Protein AF-A0A9D2DFA1-F1 (afdb_monomer_lite)

Structure (mmCIF, N/CA/C/O backbone):
data_AF-A0A9D2DFA1-F1
#
_entry.id   AF-A0A9D2DFA1-F1
#
loop_
_atom_site.group_PDB
_atom_site.id
_atom_site.type_symbol
_atom_site.label_atom_id
_atom_site.label_alt_id
_atom_site.label_comp_id
_atom_site.label_asym_id
_atom_site.label_entity_id
_atom_site.label_seq_id
_atom_site.pdbx_PDB_ins_code
_atom_site.Cartn_x
_atom_site.Cartn_y
_atom_site.Cartn_z
_atom_site.occupancy
_atom_site.B_iso_or_equiv
_atom_site.auth_seq_id
_atom_site.auth_comp_id
_atom_site.auth_asym_id
_atom_site.auth_atom_id
_atom_site.pdbx_PDB_model_num
ATOM 1 N N . MET A 1 1 ? 44.794 12.947 24.127 1.00 56.62 1 MET A N 1
ATOM 2 C CA . MET A 1 1 ? 46.052 13.073 23.366 1.00 56.62 1 MET A CA 1
ATOM 3 C C . MET A 1 1 ? 45.998 12.100 22.201 1.00 56.62 1 MET A C 1
ATOM 5 O O . MET A 1 1 ? 46.219 10.924 22.417 1.00 56.62 1 MET A O 1
ATOM 9 N N . ILE A 1 2 ? 45.605 12.586 21.023 1.00 49.41 2 ILE A N 1
ATOM 10 C CA . ILE A 1 2 ? 46.003 12.116 19.688 1.00 49.41 2 ILE A CA 1
ATOM 11 C C . ILE A 1 2 ? 45.710 13.307 18.762 1.00 49.41 2 ILE A C 1
ATOM 13 O O . ILE A 1 2 ? 44.581 13.780 18.669 1.00 49.41 2 ILE A O 1
ATOM 17 N N . LEU A 1 3 ? 46.791 13.855 18.215 1.00 50.25 3 LEU A N 1
ATOM 18 C CA . LEU A 1 3 ? 46.859 14.811 17.112 1.00 50.25 3 LEU A CA 1
ATOM 19 C C . LEU A 1 3 ? 46.996 14.004 15.812 1.00 50.25 3 LEU A C 1
ATOM 21 O O . LEU A 1 3 ? 47.713 13.011 15.838 1.00 50.25 3 LEU A O 1
ATOM 25 N N . LEU A 1 4 ? 46.383 14.459 14.713 1.00 52.62 4 LEU A N 1
ATOM 26 C CA . LEU A 1 4 ? 46.820 14.331 13.300 1.00 52.62 4 LEU A CA 1
ATOM 27 C C . LEU A 1 4 ? 45.771 15.113 12.461 1.00 52.62 4 LEU A C 1
ATOM 29 O O . LEU A 1 4 ? 44.607 14.733 12.484 1.00 52.62 4 LEU A O 1
ATOM 33 N N . LEU A 1 5 ? 45.961 16.342 11.960 1.00 49.69 5 LEU A N 1
ATOM 34 C CA . LEU A 1 5 ? 46.854 16.923 10.933 1.00 49.69 5 LEU A CA 1
ATOM 35 C C . LEU A 1 5 ? 46.697 16.388 9.493 1.00 49.69 5 LEU A C 1
ATOM 37 O O . LEU A 1 5 ? 46.980 15.226 9.225 1.00 49.69 5 LEU A O 1
ATOM 41 N N . CYS A 1 6 ? 46.415 17.355 8.600 1.00 37.50 6 CYS A N 1
ATOM 42 C CA . CYS A 1 6 ? 46.623 17.400 7.141 1.00 37.50 6 CYS A CA 1
ATOM 43 C C . CYS A 1 6 ? 45.679 16.527 6.283 1.00 37.50 6 CYS A C 1
ATOM 45 O O . CYS A 1 6 ? 45.293 15.440 6.669 1.00 37.50 6 CYS A O 1
ATOM 47 N N . SER A 1 7 ? 45.241 16.933 5.089 1.00 50.66 7 SER A N 1
ATOM 48 C CA . SER A 1 7 ? 45.996 17.670 4.080 1.00 50.66 7 SER A CA 1
ATOM 49 C C . SER A 1 7 ? 45.077 18.304 3.027 1.00 50.66 7 SER A C 1
ATOM 51 O O . SER A 1 7 ? 44.042 17.742 2.672 1.00 50.66 7 SER A O 1
ATOM 53 N N . LEU A 1 8 ? 45.499 19.456 2.500 1.00 53.41 8 LEU A N 1
ATOM 54 C CA . LEU A 1 8 ? 44.977 20.046 1.271 1.00 53.41 8 LEU A CA 1
ATOM 55 C C . LEU A 1 8 ? 45.348 19.173 0.062 1.00 53.41 8 LEU A C 1
ATOM 57 O O . LEU A 1 8 ? 46.484 18.711 -0.026 1.00 53.41 8 LEU A O 1
ATOM 61 N N . CYS A 1 9 ? 44.463 19.107 -0.934 1.00 41.34 9 CYS A N 1
ATOM 62 C CA . CYS A 1 9 ? 44.868 18.962 -2.331 1.00 41.34 9 CYS A CA 1
ATOM 63 C C . CYS A 1 9 ? 44.052 19.913 -3.210 1.00 41.34 9 CYS A C 1
ATOM 65 O O . CYS A 1 9 ? 42.827 19.857 -3.262 1.00 41.34 9 CYS A O 1
ATOM 67 N N . ALA A 1 10 ? 44.779 20.789 -3.899 1.00 48.47 10 ALA A N 1
ATOM 68 C CA . ALA A 1 10 ? 44.313 21.606 -5.003 1.00 48.47 10 ALA A CA 1
ATOM 69 C C . ALA A 1 10 ? 44.519 20.852 -6.327 1.00 48.47 10 ALA A C 1
ATOM 71 O O . ALA A 1 10 ? 45.532 20.178 -6.464 1.00 48.47 10 ALA A O 1
ATOM 72 N N . CYS A 1 11 ? 43.594 21.016 -7.276 1.00 47.53 11 CYS A N 1
ATOM 73 C CA . CYS A 1 11 ? 43.712 20.923 -8.747 1.00 47.53 11 CYS A CA 1
ATOM 74 C C . CYS A 1 11 ? 42.350 21.448 -9.265 1.00 47.53 11 CYS A C 1
ATOM 76 O O . CYS A 1 11 ? 41.320 20.947 -8.841 1.00 47.53 11 CYS A O 1
ATOM 78 N N . GLY A 1 12 ? 42.199 22.529 -10.034 1.00 38.53 12 GLY A N 1
ATOM 79 C CA . GLY A 1 12 ? 42.910 22.871 -11.261 1.00 38.53 12 GLY A CA 1
ATOM 80 C C . GLY A 1 12 ? 42.204 22.205 -12.449 1.00 38.53 12 GLY A C 1
ATOM 81 O O . GLY A 1 12 ? 42.492 21.052 -12.737 1.00 38.53 12 GLY A O 1
ATOM 82 N N . GLY A 1 13 ? 41.283 22.900 -13.131 1.00 41.00 13 GLY A N 1
ATOM 83 C CA . GLY A 1 13 ? 40.571 22.328 -14.285 1.00 41.00 13 GLY A CA 1
ATOM 84 C C . GLY A 1 13 ? 39.693 23.323 -15.045 1.00 41.00 13 GLY A C 1
ATOM 85 O O . GLY A 1 13 ? 38.501 23.437 -14.795 1.00 41.00 13 GLY A O 1
ATOM 86 N N . ARG A 1 14 ? 40.309 24.046 -15.983 1.00 43.94 14 ARG A N 1
ATOM 87 C CA . ARG A 1 14 ? 39.697 24.946 -16.972 1.00 43.94 14 ARG A CA 1
ATOM 88 C C . ARG A 1 14 ? 39.331 24.127 -18.215 1.00 43.94 14 ARG A C 1
ATOM 90 O O . ARG A 1 14 ? 40.213 23.494 -18.783 1.00 43.94 14 ARG A O 1
ATOM 97 N N . GLY A 1 15 ? 38.077 24.175 -18.664 1.00 39.62 15 GLY A N 1
AT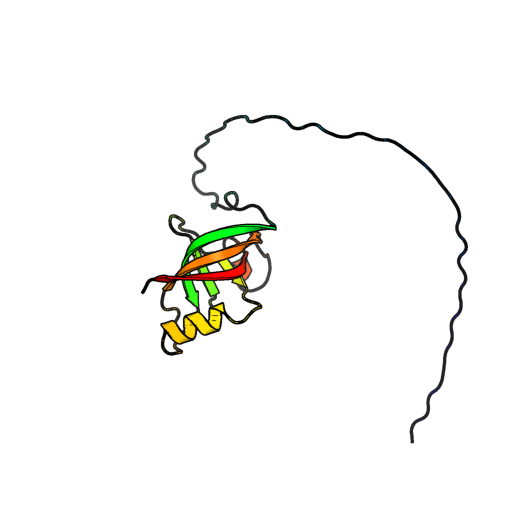OM 98 C CA . GLY A 1 15 ? 37.620 23.512 -19.891 1.00 39.62 15 GLY A CA 1
ATOM 99 C C . GLY A 1 15 ? 36.453 24.267 -20.522 1.00 39.62 15 GLY A C 1
ATOM 100 O O . GLY A 1 15 ? 35.464 24.546 -19.858 1.00 39.62 15 GLY A O 1
ATOM 101 N N . ASN A 1 16 ? 36.623 24.649 -21.785 1.00 36.19 16 ASN A N 1
ATOM 102 C CA . ASN A 1 16 ? 35.756 25.506 -22.590 1.00 36.19 16 ASN A CA 1
ATOM 103 C C . ASN A 1 16 ? 35.250 24.706 -23.805 1.00 36.19 16 ASN A C 1
ATOM 105 O O . ASN A 1 16 ? 36.000 23.888 -24.337 1.00 36.19 16 ASN A O 1
ATOM 109 N N . GLY A 1 17 ? 34.051 25.025 -24.297 1.00 35.94 17 GLY A N 1
ATOM 110 C CA . GLY A 1 17 ? 33.491 24.530 -25.564 1.00 35.94 17 GLY A CA 1
ATOM 111 C C . GLY A 1 17 ? 32.556 23.324 -25.414 1.00 35.94 17 GLY A C 1
ATOM 112 O O . GLY A 1 17 ? 32.726 22.506 -24.526 1.00 35.94 17 GLY A O 1
ATOM 113 N N . LYS A 1 18 ? 31.550 23.118 -26.262 1.00 37.94 18 LYS A N 1
ATOM 114 C CA . LYS A 1 18 ? 31.081 23.809 -27.473 1.00 37.94 18 LYS A CA 1
ATOM 115 C C . LYS A 1 18 ? 29.766 23.105 -27.878 1.00 37.94 18 LYS A C 1
ATOM 117 O O . LYS A 1 18 ? 29.619 21.929 -27.566 1.00 37.94 18 LYS A O 1
ATOM 122 N N . SER A 1 19 ? 28.934 23.783 -28.677 1.00 37.56 19 SER A N 1
ATOM 123 C CA . SER A 1 19 ? 27.907 23.192 -29.571 1.00 37.56 19 SER A CA 1
ATOM 124 C C . SER A 1 19 ? 26.615 22.739 -28.867 1.00 37.56 19 SER A C 1
ATOM 126 O O . SER A 1 19 ? 26.656 21.969 -27.924 1.00 37.56 19 SER A O 1
ATOM 128 N N . GLY A 1 20 ? 25.424 23.243 -29.200 1.00 35.56 20 GLY A N 1
ATOM 129 C CA . GLY A 1 20 ? 24.801 23.319 -30.530 1.00 35.56 20 GLY A CA 1
ATOM 130 C C . GLY A 1 20 ? 23.741 22.208 -30.569 1.00 35.56 20 GLY A C 1
ATOM 131 O O . GLY A 1 20 ? 24.111 21.049 -30.523 1.00 35.56 20 GLY 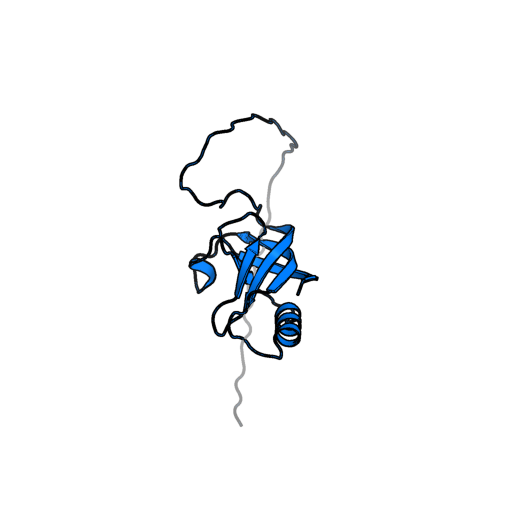A O 1
ATOM 132 N N . SER A 1 21 ? 22.442 22.483 -30.439 1.00 34.22 21 SER A N 1
ATOM 133 C CA . SER A 1 21 ? 21.505 22.945 -31.480 1.00 34.22 21 SER A CA 1
ATOM 134 C C . SER A 1 21 ? 20.408 21.879 -31.676 1.00 34.22 21 SER A C 1
ATOM 136 O O . SER A 1 21 ? 20.676 20.696 -31.497 1.00 34.22 21 SER A O 1
ATOM 138 N N . SER A 1 22 ? 19.225 22.322 -32.119 1.00 37.50 22 SER A N 1
ATOM 139 C CA . SER A 1 22 ? 18.068 21.536 -32.601 1.00 37.50 22 SER A CA 1
ATOM 140 C C . SER A 1 22 ? 17.209 20.875 -31.505 1.00 37.50 22 SER A C 1
ATOM 142 O O . SER A 1 22 ? 17.633 19.911 -30.887 1.00 37.50 22 SER A O 1
ATOM 144 N N . ILE A 1 23 ? 16.041 21.407 -31.096 1.00 38.06 23 ILE A N 1
ATOM 145 C CA . ILE A 1 23 ? 14.730 21.450 -31.802 1.00 38.06 23 ILE A CA 1
ATOM 146 C C . ILE A 1 23 ? 14.439 20.065 -32.448 1.00 38.06 23 ILE A C 1
ATOM 148 O O . ILE A 1 23 ? 15.229 19.632 -33.280 1.00 38.06 23 ILE A O 1
ATOM 152 N N . GLN A 1 24 ? 13.404 19.287 -32.092 1.00 49.94 24 GLN A N 1
ATOM 153 C CA . GLN A 1 24 ? 11.970 19.593 -32.232 1.00 49.94 24 GLN A CA 1
ATOM 154 C C . GLN A 1 24 ? 11.009 18.713 -31.392 1.00 49.94 24 GLN A C 1
ATOM 156 O O . GLN A 1 24 ? 11.412 17.660 -30.901 1.00 49.94 24 GLN A O 1
ATOM 161 N N . PRO A 1 25 ? 9.751 19.182 -31.214 1.00 43.78 25 PRO A N 1
ATOM 162 C CA . PRO A 1 25 ? 8.695 18.592 -30.389 1.00 43.78 25 PRO A CA 1
ATOM 163 C C . PRO A 1 25 ? 7.740 17.676 -31.170 1.00 43.78 25 PRO A C 1
ATOM 165 O O . PRO A 1 25 ? 7.667 17.764 -32.392 1.00 43.78 25 PRO A O 1
ATOM 168 N N . SER A 1 26 ? 6.898 16.955 -30.412 1.00 48.97 26 SER A N 1
ATOM 169 C CA . SER A 1 26 ? 5.739 16.143 -30.842 1.00 48.97 26 SER A CA 1
ATOM 170 C C . SER A 1 26 ? 6.107 14.992 -31.784 1.00 48.97 26 SER A C 1
ATOM 172 O O . SER A 1 26 ? 6.981 15.117 -32.616 1.00 48.97 26 SER A O 1
ATOM 174 N N . GLU A 1 27 ? 5.602 13.783 -31.584 1.00 34.91 27 GLU A N 1
ATOM 175 C CA . GLU A 1 27 ? 4.365 13.326 -32.216 1.00 34.91 27 GLU A CA 1
ATOM 176 C C . GLU A 1 27 ? 3.836 12.098 -31.447 1.00 34.91 27 GLU A C 1
ATOM 178 O O . GLU A 1 27 ? 4.439 11.028 -31.466 1.00 34.91 27 GLU A O 1
ATOM 183 N N . SER A 1 28 ? 2.677 12.227 -30.794 1.00 50.88 28 SER A N 1
ATOM 184 C CA . SER A 1 28 ? 1.749 11.093 -30.648 1.00 50.88 28 SER A CA 1
ATOM 185 C C . SER A 1 28 ? 1.243 10.764 -32.051 1.00 50.88 28 SER A C 1
ATOM 187 O O . SER A 1 28 ? 0.908 11.709 -32.773 1.00 50.88 28 SER A O 1
ATOM 189 N N . PRO A 1 29 ? 1.138 9.492 -32.481 1.00 50.56 29 PRO A N 1
ATOM 190 C CA . PRO A 1 29 ? -0.114 8.740 -32.267 1.00 50.56 29 PRO A CA 1
ATOM 191 C C . PRO A 1 29 ? 0.148 7.196 -32.234 1.00 50.56 29 PRO A C 1
ATOM 193 O O . PRO A 1 29 ? 1.264 6.754 -32.456 1.00 50.56 29 PRO A O 1
ATOM 196 N N . LYS A 1 30 ? -0.750 6.243 -31.959 1.00 36.59 30 LYS A N 1
ATOM 197 C CA . LYS A 1 30 ? -2.122 5.987 -32.414 1.00 36.59 30 LYS A CA 1
ATOM 198 C C . LYS A 1 30 ? -2.711 4.907 -31.493 1.00 36.59 30 LYS A C 1
ATOM 200 O O . LYS A 1 30 ? -2.045 3.919 -31.199 1.00 36.59 30 LYS A O 1
ATOM 205 N N . HIS A 1 31 ? -3.973 5.071 -31.105 1.00 48.25 31 HIS A N 1
ATOM 206 C CA . HIS A 1 31 ? -4.807 3.962 -30.651 1.00 48.25 31 HIS A CA 1
ATOM 207 C C . HIS A 1 31 ? -4.887 2.906 -31.764 1.00 48.25 31 HIS A C 1
ATOM 209 O O . HIS A 1 31 ? -5.412 3.197 -32.838 1.00 48.25 31 HIS A O 1
ATOM 215 N N . THR A 1 32 ? -4.424 1.690 -31.481 1.00 41.34 32 THR A N 1
ATOM 216 C CA . THR A 1 32 ? -4.807 0.482 -32.216 1.00 41.34 32 THR A CA 1
ATOM 217 C C . THR A 1 32 ? -5.246 -0.548 -31.191 1.00 41.34 32 THR A C 1
ATOM 219 O O . THR A 1 32 ? -4.485 -0.958 -30.318 1.00 41.34 32 THR A O 1
ATOM 222 N N . VAL A 1 33 ? -6.519 -0.907 -31.290 1.00 61.94 33 VAL A N 1
ATOM 223 C CA . VAL A 1 33 ? -7.168 -1.985 -30.556 1.00 61.94 33 VAL A CA 1
ATOM 224 C C . VAL A 1 33 ? -6.540 -3.306 -30.987 1.00 61.94 33 VAL A C 1
ATOM 226 O O . VAL A 1 33 ? -6.680 -3.689 -32.143 1.00 61.94 33 VAL A O 1
ATOM 229 N N . GLU A 1 34 ? -5.924 -4.032 -30.057 1.00 45.62 34 GLU A N 1
ATOM 230 C CA . GLU A 1 34 ? -5.789 -5.484 -30.166 1.00 45.62 34 GLU A CA 1
ATOM 231 C C . GLU A 1 34 ? -6.148 -6.134 -28.833 1.00 45.62 34 GLU A C 1
ATOM 233 O O . GLU A 1 34 ? -5.332 -6.311 -27.932 1.00 45.62 34 GLU A O 1
ATOM 238 N N . SER A 1 35 ? -7.420 -6.515 -28.732 1.00 57.91 35 SER A N 1
ATOM 239 C CA . SER A 1 35 ? -7.844 -7.606 -27.871 1.00 57.91 35 SER A CA 1
ATOM 240 C C . SER A 1 35 ? -7.168 -8.887 -28.354 1.00 57.91 35 SER A C 1
ATOM 242 O O . SER A 1 35 ? -7.494 -9.405 -29.421 1.00 57.91 35 SER A O 1
ATOM 244 N N . ARG A 1 36 ? -6.242 -9.419 -27.560 1.00 46.47 36 ARG A N 1
ATOM 245 C CA . ARG A 1 36 ? -5.780 -10.802 -27.678 1.00 46.47 36 ARG A CA 1
ATOM 246 C C . ARG A 1 36 ? -5.842 -11.438 -26.297 1.00 46.47 36 ARG A C 1
ATOM 248 O O . ARG A 1 36 ? -5.259 -10.925 -25.348 1.00 46.47 36 ARG A O 1
ATOM 255 N N . LEU A 1 37 ? -6.595 -12.533 -26.202 1.00 54.59 37 LEU A N 1
ATOM 256 C CA . LEU A 1 37 ? -6.604 -13.436 -25.056 1.00 54.59 37 LEU A CA 1
ATOM 257 C C . LEU A 1 37 ? -5.157 -13.840 -24.738 1.00 54.59 37 LEU A C 1
ATOM 259 O O . LEU A 1 37 ? -4.542 -14.573 -25.510 1.00 54.59 37 LEU A O 1
ATOM 263 N N . ALA A 1 38 ? -4.631 -13.378 -23.607 1.00 40.09 38 ALA A N 1
ATOM 264 C CA . ALA A 1 38 ? -3.397 -13.894 -23.035 1.00 40.09 38 ALA A CA 1
ATOM 265 C C . ALA A 1 38 ? -3.760 -14.908 -21.946 1.00 40.09 38 ALA A C 1
ATOM 267 O O . ALA A 1 38 ? -4.123 -14.569 -20.823 1.00 40.09 38 ALA A O 1
ATOM 268 N N . THR A 1 39 ? -3.705 -16.180 -22.319 1.00 42.31 39 THR A N 1
ATOM 269 C CA . THR A 1 39 ? -3.725 -17.314 -21.400 1.00 42.31 39 THR A CA 1
ATOM 270 C C . THR A 1 39 ? -2.334 -17.437 -20.762 1.00 42.31 39 THR A C 1
ATOM 272 O O . THR A 1 39 ? -1.353 -17.632 -21.470 1.00 42.31 39 THR A O 1
ATOM 275 N N . HIS A 1 40 ? -2.271 -17.321 -19.430 1.00 52.22 40 HIS A N 1
ATOM 276 C CA . HIS A 1 40 ? -1.113 -17.592 -18.557 1.00 52.22 40 HIS A CA 1
ATOM 277 C C . HIS A 1 40 ? 0.184 -16.785 -18.797 1.00 52.22 40 HIS A C 1
ATOM 279 O O . HIS A 1 40 ? 1.277 -17.342 -18.840 1.00 52.22 40 HIS A O 1
ATOM 285 N N . ALA A 1 41 ? 0.069 -15.456 -18.826 1.00 37.28 41 ALA A N 1
ATOM 286 C CA . ALA A 1 41 ? 1.143 -14.526 -18.464 1.00 37.28 41 ALA A CA 1
ATOM 287 C C . ALA A 1 41 ? 0.542 -13.511 -17.476 1.00 37.28 41 ALA A C 1
ATOM 289 O O . ALA A 1 41 ? -0.565 -13.036 -17.725 1.00 37.28 41 ALA A O 1
ATOM 290 N N . GLY A 1 42 ? 1.199 -13.277 -16.334 1.00 43.47 42 GLY A N 1
ATOM 291 C CA . GLY A 1 42 ? 0.669 -12.487 -15.210 1.00 43.47 42 GLY A CA 1
ATOM 292 C C . GLY A 1 42 ? 0.139 -11.111 -15.618 1.00 43.47 42 GLY A C 1
ATOM 293 O O . GLY A 1 42 ? 0.551 -10.562 -16.642 1.00 43.47 42 GLY A O 1
ATOM 294 N N . GLU A 1 43 ? -0.753 -10.530 -14.810 1.00 52.34 43 GLU A N 1
ATOM 295 C CA . GLU A 1 43 ? -1.343 -9.195 -15.021 1.00 52.34 43 GLU A CA 1
ATOM 296 C C . GLU A 1 43 ? -0.311 -8.051 -14.850 1.00 52.34 43 GLU A C 1
ATOM 298 O O . GLU A 1 43 ? -0.661 -6.919 -14.507 1.00 52.34 43 GLU A O 1
ATOM 303 N N . ALA A 1 44 ? 0.964 -8.298 -15.164 1.00 50.06 44 ALA A N 1
ATOM 304 C CA . ALA A 1 44 ? 2.103 -7.381 -15.131 1.00 50.06 44 ALA A CA 1
ATOM 305 C C . ALA A 1 44 ? 1.987 -6.176 -16.096 1.00 50.06 44 ALA A C 1
ATOM 307 O O . ALA A 1 44 ? 2.954 -5.456 -16.318 1.00 50.06 44 ALA A O 1
ATOM 308 N N . GLY A 1 45 ? 0.809 -5.936 -16.678 1.00 61.06 45 GLY A N 1
ATOM 309 C CA . GLY A 1 45 ? 0.532 -4.827 -17.591 1.00 61.06 45 GLY A CA 1
ATOM 310 C C . GLY A 1 45 ? -0.578 -3.876 -17.142 1.00 61.06 45 GLY A C 1
ATOM 311 O O . GLY A 1 45 ? -0.870 -2.931 -17.872 1.00 61.06 45 GLY A O 1
ATOM 312 N N . ARG A 1 46 ? -1.231 -4.098 -15.991 1.00 79.69 46 ARG A N 1
ATOM 313 C CA . ARG A 1 46 ? -2.375 -3.253 -15.588 1.00 79.69 46 ARG A CA 1
ATOM 314 C C . ARG A 1 46 ? -1.997 -1.977 -14.836 1.00 79.69 46 ARG A C 1
ATOM 316 O O . ARG A 1 46 ? -2.810 -1.059 -14.763 1.00 79.69 46 ARG A O 1
ATOM 323 N N . PHE A 1 47 ? -0.786 -1.910 -14.285 1.00 89.56 47 PHE A N 1
ATOM 324 C CA . PHE A 1 47 ? -0.296 -0.746 -13.551 1.00 89.56 47 PHE A CA 1
ATOM 325 C C . PHE A 1 47 ? 0.944 -0.162 -14.220 1.00 89.56 47 PHE A C 1
ATOM 327 O O . PHE A 1 47 ? 1.861 -0.881 -14.612 1.00 89.56 47 PHE A O 1
ATOM 334 N N . SER A 1 48 ? 0.974 1.163 -14.324 1.00 93.25 48 SER A N 1
ATOM 335 C CA . SER A 1 48 ? 2.085 1.927 -14.880 1.00 93.25 48 SER A CA 1
ATOM 336 C C . SER A 1 48 ? 2.989 2.405 -13.751 1.00 93.25 48 SER A C 1
ATOM 338 O O . SER A 1 48 ? 2.518 2.973 -12.764 1.00 93.25 48 SER A O 1
ATOM 340 N N . ARG A 1 49 ? 4.301 2.186 -13.883 1.00 94.25 49 ARG A N 1
ATOM 341 C CA . ARG A 1 49 ? 5.274 2.600 -12.862 1.00 94.25 49 ARG A CA 1
ATOM 342 C C . ARG A 1 49 ? 5.225 4.115 -12.633 1.00 94.25 49 ARG A C 1
ATOM 344 O O . ARG A 1 49 ? 5.070 4.880 -13.582 1.00 94.25 49 ARG A O 1
ATOM 351 N N . GLY A 1 50 ? 5.347 4.541 -11.378 1.00 93.50 50 GLY A N 1
ATOM 352 C CA . GLY A 1 50 ? 5.263 5.942 -10.958 1.00 93.50 50 GLY A CA 1
ATOM 353 C C . GLY A 1 50 ? 3.849 6.527 -11.009 1.00 93.50 50 GLY A C 1
ATOM 354 O O . GLY A 1 50 ? 3.675 7.723 -10.790 1.00 93.50 50 GLY A O 1
ATOM 355 N N . THR A 1 51 ? 2.830 5.714 -11.311 1.00 95.69 51 THR A N 1
ATOM 356 C CA . THR A 1 51 ? 1.429 6.148 -11.298 1.00 95.69 51 THR A CA 1
ATOM 357 C C . THR A 1 51 ? 0.787 5.814 -9.957 1.00 95.69 51 THR A C 1
ATOM 359 O O . THR A 1 51 ? 0.990 4.727 -9.408 1.00 95.69 51 THR A O 1
ATOM 362 N N . VAL A 1 52 ? 0.007 6.764 -9.440 1.00 96.75 52 VAL A N 1
ATOM 363 C CA . VAL A 1 52 ? -0.759 6.625 -8.199 1.00 96.75 52 VAL A CA 1
ATOM 364 C C . VAL A 1 52 ? -2.165 6.122 -8.515 1.00 96.75 52 VAL A C 1
ATOM 366 O O . VAL A 1 52 ? -2.835 6.647 -9.403 1.00 96.75 52 VAL A O 1
ATOM 369 N N . TYR A 1 53 ? -2.616 5.125 -7.763 1.00 95.56 53 TYR A N 1
ATOM 370 C CA . TYR A 1 53 ? -3.915 4.482 -7.883 1.00 95.56 53 TYR A CA 1
ATOM 371 C C . TYR A 1 53 ? -4.604 4.437 -6.523 1.00 95.56 53 TYR A C 1
ATOM 373 O O . TYR A 1 53 ? -3.970 4.128 -5.517 1.00 95.56 53 TYR A O 1
ATOM 381 N N . THR A 1 54 ? -5.913 4.667 -6.502 1.00 96.62 54 THR A N 1
ATOM 382 C CA . THR A 1 54 ? -6.757 4.341 -5.348 1.00 96.62 54 THR A CA 1
ATOM 383 C C . THR A 1 54 ? -7.391 2.982 -5.603 1.00 96.62 54 THR A C 1
ATOM 385 O O . THR A 1 54 ? -8.170 2.822 -6.543 1.00 96.62 54 THR A O 1
ATOM 388 N N . LEU A 1 55 ? -7.010 1.989 -4.805 1.00 96.38 55 LEU A N 1
ATOM 389 C CA . LEU A 1 55 ? -7.389 0.594 -4.984 1.00 96.38 55 LEU A CA 1
ATOM 390 C C . LEU A 1 55 ? -8.066 0.075 -3.724 1.00 96.38 55 LEU A C 1
ATOM 392 O O . LEU A 1 55 ? -7.532 0.189 -2.623 1.00 96.38 55 LEU A O 1
ATOM 396 N N . GLN A 1 56 ? -9.219 -0.556 -3.909 1.00 96.88 56 GLN A N 1
ATOM 397 C CA . GLN A 1 56 ? -9.798 -1.429 -2.901 1.00 96.88 56 GLN A CA 1
ATOM 398 C C . GLN A 1 56 ? -9.163 -2.815 -3.019 1.00 96.88 56 GLN A C 1
ATOM 400 O O . GLN A 1 56 ? -8.859 -3.262 -4.127 1.00 96.88 56 GLN A O 1
ATOM 405 N N . GLY A 1 57 ? -8.976 -3.512 -1.907 1.00 96.00 57 GLY A N 1
ATOM 406 C CA . GLY A 1 57 ? -8.476 -4.878 -1.918 1.00 96.00 57 GLY A CA 1
ATOM 407 C C . GLY A 1 57 ? -8.284 -5.461 -0.529 1.00 96.00 57 GLY A C 1
ATOM 408 O O . GLY A 1 57 ? -8.635 -4.847 0.477 1.00 96.00 57 GLY A O 1
ATOM 409 N N . GLU A 1 58 ? -7.705 -6.652 -0.494 1.00 96.00 58 GLU A N 1
ATOM 410 C CA . GLU A 1 58 ? -7.405 -7.374 0.735 1.00 96.00 58 GLU A CA 1
ATOM 411 C C . GLU A 1 58 ? -5.945 -7.136 1.139 1.00 96.00 58 GLU A C 1
ATOM 413 O O . GLU A 1 58 ? -5.021 -7.473 0.397 1.00 96.00 58 GLU A O 1
ATOM 418 N N . LEU A 1 59 ? -5.729 -6.558 2.319 1.00 95.62 59 LEU A N 1
ATOM 419 C CA . LEU A 1 59 ? -4.422 -6.335 2.930 1.00 95.62 59 LEU A CA 1
ATOM 420 C C . LEU A 1 59 ? -4.141 -7.406 3.986 1.00 95.62 59 LEU A C 1
ATOM 422 O O . LEU A 1 59 ? -4.964 -7.642 4.869 1.00 95.62 59 LEU A O 1
ATOM 426 N N . ARG A 1 60 ? -2.940 -7.990 3.957 1.00 94.81 60 ARG A N 1
ATOM 427 C CA . ARG A 1 60 ? -2.450 -8.913 4.991 1.00 94.81 60 ARG A CA 1
ATOM 428 C C . ARG A 1 60 ? -1.089 -8.467 5.502 1.00 94.81 60 ARG A C 1
ATOM 430 O O . ARG A 1 60 ? -0.158 -8.286 4.714 1.00 94.81 60 ARG A O 1
ATOM 437 N N . ILE A 1 61 ? -0.966 -8.340 6.824 1.00 92.88 61 ILE A N 1
ATOM 438 C CA . ILE A 1 61 ? 0.299 -8.027 7.498 1.00 92.88 61 ILE A CA 1
ATOM 439 C C . ILE A 1 61 ? 0.609 -9.106 8.546 1.00 92.88 61 ILE A C 1
ATOM 441 O O . ILE A 1 61 ? -0.153 -9.346 9.486 1.00 92.88 61 ILE A O 1
ATOM 445 N N . GLY A 1 62 ? 1.752 -9.765 8.370 1.00 89.44 62 GLY A N 1
ATOM 446 C CA . GLY A 1 62 ? 2.296 -10.794 9.255 1.00 89.44 62 GLY A CA 1
ATOM 447 C C . GLY A 1 62 ? 3.740 -10.502 9.662 1.00 89.44 62 GLY A C 1
ATOM 448 O O . GLY A 1 62 ? 4.266 -9.424 9.386 1.00 89.44 62 GLY A O 1
ATOM 449 N N . HIS A 1 63 ? 4.390 -11.475 10.309 1.00 82.50 63 HIS A N 1
ATOM 450 C CA . HIS A 1 63 ? 5.792 -11.355 10.740 1.00 82.50 63 HIS A CA 1
ATOM 451 C C . HIS A 1 63 ? 6.737 -11.080 9.552 1.00 82.50 63 HIS A C 1
ATOM 453 O O . HIS A 1 63 ? 7.666 -10.291 9.679 1.00 82.50 63 HIS A O 1
ATOM 459 N N . GLU A 1 64 ? 6.453 -11.656 8.381 1.00 84.31 64 GLU A N 1
ATOM 460 C CA . GLU A 1 64 ? 7.297 -11.546 7.175 1.00 84.31 64 GLU A CA 1
ATOM 461 C C . GLU A 1 64 ? 6.475 -11.288 5.901 1.00 84.31 64 GLU A C 1
ATOM 463 O O . GLU A 1 64 ? 6.987 -11.315 4.788 1.00 84.31 64 GLU A O 1
ATOM 468 N N . VAL A 1 65 ? 5.176 -11.021 6.055 1.00 87.50 65 VAL A N 1
ATOM 469 C CA . VAL A 1 65 ? 4.244 -10.850 4.936 1.00 87.50 65 VAL A CA 1
ATOM 470 C C . VAL A 1 65 ? 3.657 -9.449 4.983 1.00 87.50 65 VAL A C 1
ATOM 472 O O . VAL A 1 65 ? 3.137 -9.030 6.017 1.00 87.50 65 VAL A O 1
ATOM 475 N N . ARG A 1 66 ? 3.722 -8.732 3.861 1.00 92.19 66 ARG A N 1
ATOM 476 C CA . ARG A 1 66 ? 3.034 -7.455 3.631 1.00 92.19 66 ARG A CA 1
ATOM 477 C C . 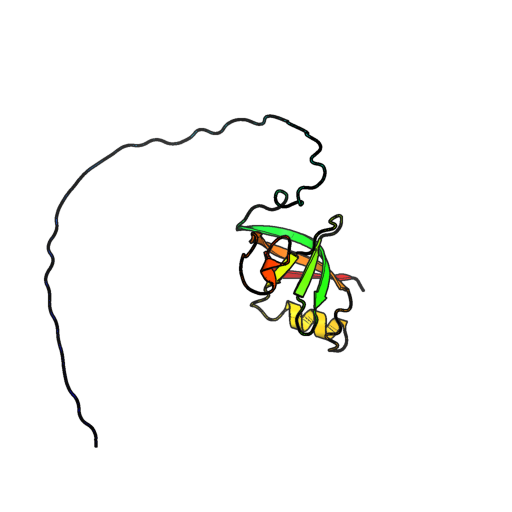ARG A 1 66 ? 2.454 -7.458 2.228 1.00 92.19 66 ARG A C 1
ATOM 479 O O . ARG A 1 66 ? 3.009 -6.865 1.306 1.00 92.19 66 ARG A O 1
ATOM 486 N N . SER A 1 67 ? 1.356 -8.183 2.076 1.00 94.81 67 SER A N 1
ATOM 487 C CA . SER A 1 67 ? 0.740 -8.428 0.778 1.00 94.81 67 SER A CA 1
ATOM 488 C C . SER A 1 67 ? -0.571 -7.674 0.633 1.00 94.81 67 SER A C 1
ATOM 490 O O . SER A 1 67 ? -1.357 -7.600 1.579 1.00 94.81 67 SER A O 1
ATOM 492 N N . PHE A 1 68 ? -0.843 -7.210 -0.578 1.00 96.06 68 PHE A N 1
ATOM 493 C CA . PHE A 1 68 ? -2.125 -6.652 -0.969 1.00 96.06 68 PHE A CA 1
ATOM 494 C C . PHE A 1 68 ? -2.620 -7.290 -2.253 1.00 96.06 68 PHE A C 1
ATOM 496 O O . PHE A 1 68 ? -1.875 -7.407 -3.226 1.00 96.06 68 PHE A O 1
ATOM 503 N N . VAL A 1 69 ? -3.884 -7.687 -2.249 1.00 96.00 69 VAL A N 1
ATOM 504 C CA . VAL A 1 69 ? -4.570 -8.246 -3.409 1.00 96.00 69 VAL A CA 1
ATOM 505 C C . VAL A 1 69 ? -5.649 -7.249 -3.823 1.00 96.00 69 VAL A C 1
ATOM 507 O O . VAL A 1 69 ? -6.673 -7.153 -3.141 1.00 96.00 69 VAL A O 1
ATOM 510 N N . PRO A 1 70 ? -5.446 -6.478 -4.908 1.00 95.25 70 PRO A N 1
ATOM 511 C CA . PRO A 1 70 ? -6.461 -5.558 -5.401 1.00 95.25 70 PRO A CA 1
ATOM 512 C C . PRO A 1 70 ? -7.746 -6.305 -5.762 1.00 95.25 70 PRO A C 1
ATOM 514 O O . PRO A 1 70 ? -7.698 -7.397 -6.334 1.00 95.25 70 PRO A O 1
ATOM 517 N N . ALA A 1 71 ? -8.894 -5.701 -5.472 1.00 93.50 71 ALA A N 1
ATOM 518 C CA . ALA A 1 71 ? -10.200 -6.269 -5.766 1.00 93.50 71 ALA A CA 1
ATOM 519 C C . ALA A 1 71 ? -10.313 -6.639 -7.255 1.00 93.50 71 ALA A C 1
ATOM 521 O O . ALA A 1 71 ? -9.926 -5.875 -8.140 1.00 93.50 71 ALA A O 1
ATOM 522 N N . GLY A 1 72 ? -10.820 -7.842 -7.528 1.00 90.00 72 GLY A N 1
ATOM 523 C CA . GLY A 1 72 ? -10.927 -8.383 -8.885 1.00 90.00 72 GLY A CA 1
ATOM 524 C C . GLY A 1 72 ? -9.627 -8.950 -9.468 1.00 90.00 72 GLY A C 1
ATOM 525 O O . GLY A 1 72 ? -9.672 -9.506 -10.561 1.00 90.00 72 GLY A O 1
ATOM 526 N N . SER A 1 73 ? -8.498 -8.873 -8.756 1.00 90.00 73 SER A N 1
ATOM 527 C CA . SER A 1 73 ? -7.254 -9.542 -9.145 1.00 90.00 73 SER A CA 1
ATOM 528 C C . SER A 1 73 ? -7.058 -10.852 -8.400 1.00 90.00 73 SER A C 1
ATOM 530 O O . SER A 1 73 ? -7.600 -11.072 -7.317 1.00 90.00 73 SER A O 1
ATOM 532 N N . ARG A 1 74 ? -6.246 -11.726 -8.991 1.00 90.19 74 ARG A N 1
ATOM 533 C CA . ARG A 1 74 ? -5.769 -12.963 -8.358 1.00 90.19 74 ARG A CA 1
ATOM 534 C C . ARG A 1 74 ? -4.311 -12.860 -7.916 1.00 90.19 74 ARG A C 1
ATOM 536 O O . ARG A 1 74 ? -3.782 -13.820 -7.365 1.00 90.19 74 ARG A O 1
ATOM 543 N N . GLU A 1 75 ? -3.670 -11.729 -8.189 1.00 92.88 75 GLU A N 1
ATOM 544 C CA . GLU A 1 75 ? -2.263 -11.496 -7.905 1.00 92.88 75 GLU A CA 1
ATOM 545 C C . GLU A 1 75 ? -2.079 -10.728 -6.599 1.00 92.88 75 GLU A C 1
ATOM 547 O O . GLU A 1 75 ? -2.795 -9.766 -6.309 1.00 92.88 75 GLU A O 1
ATOM 552 N N . ALA A 1 76 ? -1.074 -11.146 -5.833 1.00 94.06 76 ALA A N 1
ATOM 553 C CA . ALA A 1 76 ? -0.614 -10.426 -4.662 1.00 94.06 76 ALA A CA 1
ATOM 554 C C . ALA A 1 76 ? 0.543 -9.496 -5.035 1.00 94.06 76 ALA A C 1
ATOM 556 O O . ALA A 1 76 ? 1.445 -9.858 -5.795 1.00 94.06 76 ALA A O 1
ATOM 557 N N . TYR A 1 77 ? 0.526 -8.315 -4.433 1.00 95.38 77 TYR A N 1
ATOM 558 C CA . TYR A 1 77 ? 1.537 -7.282 -4.585 1.00 95.38 77 TYR A CA 1
ATOM 559 C C . TYR A 1 77 ? 2.165 -6.998 -3.225 1.00 95.38 77 TYR A C 1
ATOM 561 O O . TYR A 1 77 ? 1.483 -7.030 -2.197 1.00 95.38 77 TYR A O 1
ATOM 569 N N . TRP A 1 78 ? 3.459 -6.709 -3.219 1.00 95.75 78 TRP A N 1
ATOM 570 C CA . TRP A 1 78 ? 4.172 -6.310 -2.017 1.00 95.75 78 TRP A CA 1
ATOM 571 C C . TRP A 1 78 ? 3.860 -4.852 -1.683 1.00 95.75 78 TRP A C 1
ATOM 573 O O . TRP A 1 78 ? 3.911 -3.998 -2.567 1.00 95.75 78 TRP A O 1
ATOM 583 N N . ILE A 1 79 ? 3.559 -4.543 -0.420 1.00 95.44 79 ILE A N 1
ATOM 584 C CA . ILE A 1 79 ? 3.363 -3.157 0.022 1.00 95.44 79 ILE A CA 1
ATOM 585 C C . ILE A 1 79 ? 4.527 -2.685 0.884 1.00 95.44 79 ILE A C 1
ATOM 587 O O . ILE A 1 79 ? 4.836 -3.248 1.937 1.00 95.44 79 ILE A O 1
ATOM 591 N N . VAL A 1 80 ? 5.098 -1.555 0.476 1.00 94.88 80 VAL A N 1
ATOM 592 C CA . VAL A 1 80 ? 6.083 -0.803 1.247 1.00 94.88 80 VAL A CA 1
ATOM 593 C C . VAL A 1 80 ? 5.400 0.397 1.894 1.00 94.88 80 VAL A C 1
ATOM 595 O O . VAL A 1 80 ? 4.937 1.309 1.215 1.00 94.88 80 VAL A O 1
ATOM 598 N N . ASP A 1 81 ? 5.370 0.409 3.225 1.00 94.31 81 ASP A N 1
ATOM 599 C CA . ASP A 1 81 ? 4.915 1.544 4.028 1.00 94.31 81 ASP A CA 1
ATOM 600 C C . ASP A 1 81 ? 6.108 2.186 4.737 1.00 94.31 81 ASP A C 1
ATOM 602 O O . ASP A 1 81 ? 6.682 1.603 5.658 1.00 94.31 81 ASP A O 1
ATOM 606 N N . THR A 1 82 ? 6.477 3.390 4.300 1.00 90.94 82 THR A N 1
ATOM 607 C CA . THR A 1 82 ? 7.523 4.210 4.930 1.00 90.94 82 THR A CA 1
ATOM 608 C C . THR A 1 82 ? 6.969 5.157 5.994 1.00 90.94 82 THR A C 1
ATOM 610 O O . THR A 1 82 ? 7.737 5.736 6.758 1.00 90.94 82 THR A O 1
ATOM 613 N N . THR A 1 83 ? 5.645 5.316 6.066 1.00 91.75 83 THR A N 1
ATOM 614 C CA . THR A 1 83 ? 4.975 6.251 6.982 1.00 91.75 83 THR A CA 1
ATOM 615 C C . THR A 1 83 ? 4.681 5.624 8.345 1.00 91.75 83 THR A C 1
ATOM 617 O O . THR A 1 83 ? 4.559 6.332 9.341 1.00 91.75 83 THR A O 1
ATOM 620 N N . GLY A 1 84 ? 4.520 4.298 8.391 1.00 91.94 84 GLY A N 1
ATOM 621 C CA . GLY A 1 84 ? 4.062 3.557 9.565 1.00 91.94 84 GLY A CA 1
ATOM 622 C C . GLY A 1 84 ? 2.551 3.652 9.812 1.00 91.94 84 GLY A C 1
ATOM 623 O O . GLY A 1 84 ? 2.036 2.959 10.693 1.00 91.94 84 GLY A O 1
ATOM 624 N N . GLN A 1 85 ? 1.821 4.479 9.053 1.00 92.94 85 GLN A N 1
ATOM 625 C CA . GLN A 1 85 ? 0.379 4.665 9.227 1.00 92.94 85 GLN A CA 1
ATOM 626 C C . GLN A 1 85 ? -0.398 3.399 8.878 1.00 92.94 85 GLN A C 1
ATOM 628 O O . GLN A 1 85 ? -1.359 3.069 9.576 1.00 92.94 85 GLN A O 1
ATOM 633 N N . LEU A 1 86 ? 0.029 2.675 7.839 1.00 93.19 86 LEU A N 1
ATOM 634 C CA . LEU A 1 86 ? -0.634 1.449 7.411 1.00 93.19 86 LEU A CA 1
ATOM 635 C C . LEU A 1 86 ? -0.483 0.359 8.472 1.00 93.19 86 LEU A C 1
ATOM 637 O O . LEU A 1 86 ? -1.471 -0.257 8.871 1.00 93.19 86 LEU A O 1
ATOM 641 N N . CYS A 1 87 ? 0.735 0.182 8.993 1.00 91.06 87 CYS A N 1
ATOM 642 C CA . CYS A 1 87 ? 0.991 -0.755 10.087 1.00 91.06 87 CYS A CA 1
ATOM 643 C C . CYS A 1 87 ? 0.168 -0.401 11.335 1.00 91.06 87 CYS A C 1
ATOM 645 O O . CYS A 1 87 ? -0.478 -1.271 11.910 1.00 91.06 87 CYS A O 1
ATOM 647 N N . ALA A 1 88 ? 0.133 0.875 11.730 1.00 92.56 88 ALA A N 1
ATOM 648 C CA . ALA A 1 88 ? -0.628 1.317 12.898 1.00 92.56 88 ALA A CA 1
ATOM 649 C C . ALA A 1 88 ? -2.149 1.159 12.721 1.00 92.56 88 ALA A C 1
ATOM 651 O O . ALA A 1 88 ? -2.870 0.874 13.678 1.00 92.56 88 ALA A O 1
ATOM 652 N N . ALA A 1 89 ? -2.672 1.362 11.511 1.00 92.25 89 ALA A N 1
ATOM 653 C CA . ALA A 1 89 ? -4.083 1.141 11.219 1.00 92.25 89 ALA A CA 1
ATOM 654 C C . ALA A 1 89 ? -4.445 -0.349 11.269 1.00 92.25 89 ALA A C 1
ATOM 656 O O . ALA A 1 89 ? -5.433 -0.706 11.908 1.00 92.25 89 ALA A O 1
ATOM 657 N N . TYR A 1 90 ? -3.603 -1.206 10.692 1.00 92.75 90 TYR A N 1
ATOM 658 C CA . TYR A 1 90 ? -3.759 -2.656 10.756 1.00 92.75 90 TYR A CA 1
ATOM 659 C C . TYR A 1 90 ? -3.690 -3.184 12.198 1.00 92.75 90 TYR A C 1
ATOM 661 O O . TYR A 1 90 ? -4.528 -3.983 12.611 1.00 92.75 90 TYR A O 1
ATOM 669 N N . ASP A 1 91 ? -2.737 -2.701 13.000 1.00 92.19 91 ASP A N 1
ATOM 670 C CA . ASP A 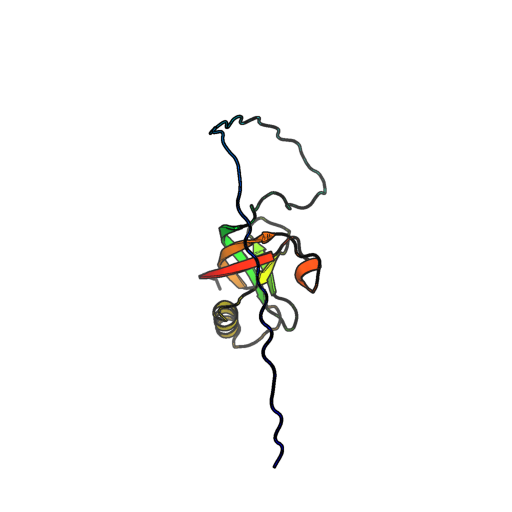1 91 ? -2.594 -3.107 14.402 1.00 92.19 91 ASP A CA 1
ATOM 671 C C . ASP A 1 91 ? -3.836 -2.719 15.219 1.00 92.19 91 ASP A C 1
ATOM 673 O O . ASP A 1 91 ? -4.338 -3.520 16.000 1.00 92.19 91 ASP A O 1
ATOM 677 N N . ARG A 1 92 ? -4.414 -1.533 14.994 1.00 92.44 92 ARG A N 1
ATOM 678 C CA . ARG A 1 92 ? -5.684 -1.148 15.639 1.00 92.44 92 ARG A CA 1
ATOM 679 C C . ARG A 1 92 ? -6.845 -2.050 15.223 1.00 92.44 92 ARG A C 1
ATOM 681 O O . ARG A 1 92 ? -7.630 -2.451 16.075 1.00 92.44 92 ARG A O 1
ATOM 688 N N . ALA A 1 93 ? -6.923 -2.381 13.938 1.00 90.75 93 ALA A N 1
ATOM 689 C CA . ALA A 1 93 ? -7.960 -3.231 13.365 1.00 90.75 93 ALA A CA 1
ATOM 690 C C . ALA A 1 93 ? -7.898 -4.689 13.860 1.00 90.75 93 ALA A C 1
ATOM 692 O O . ALA A 1 93 ? -8.933 -5.339 13.976 1.00 90.75 93 ALA A O 1
ATOM 693 N N . THR A 1 94 ? -6.703 -5.194 14.175 1.00 89.69 94 THR A N 1
ATOM 694 C CA . THR A 1 94 ? -6.460 -6.592 14.586 1.00 89.69 94 THR A CA 1
ATOM 695 C C . THR A 1 94 ? -6.199 -6.764 16.084 1.00 89.69 94 THR A C 1
ATOM 697 O O . THR A 1 94 ? -5.853 -7.857 16.533 1.00 89.69 94 THR A O 1
ATOM 700 N N . GLY A 1 95 ? -6.303 -5.694 16.880 1.00 88.56 95 GLY A N 1
ATOM 701 C CA . GLY A 1 95 ? -5.933 -5.728 18.300 1.00 88.56 95 GLY A CA 1
ATOM 702 C C . GLY A 1 95 ? -4.438 -5.995 18.535 1.00 88.56 95 GLY A C 1
ATOM 703 O O . GLY A 1 95 ? -4.060 -6.567 19.554 1.00 88.56 95 GLY A O 1
ATOM 704 N N . GLY A 1 96 ? -3.590 -5.615 17.578 1.00 85.44 96 GLY A N 1
ATOM 705 C CA . GLY A 1 96 ? -2.137 -5.781 17.597 1.00 85.44 96 GLY A CA 1
ATOM 706 C C . GLY A 1 96 ? -1.652 -7.151 17.121 1.00 85.44 96 GLY A C 1
ATOM 707 O O . GLY A 1 96 ? -0.464 -7.453 17.243 1.00 85.44 96 GLY A O 1
ATOM 708 N N . GLN A 1 97 ? -2.537 -8.001 16.595 1.00 84.00 97 GLN A N 1
ATOM 709 C CA . GLN A 1 97 ? -2.165 -9.336 16.133 1.00 84.00 97 GLN A CA 1
ATOM 710 C C . GLN A 1 97 ? -1.693 -9.326 14.672 1.00 84.00 97 GLN A C 1
ATOM 712 O O . GLN A 1 97 ? -2.480 -9.239 13.735 1.00 84.00 97 GLN A O 1
ATOM 717 N N . LYS A 1 98 ? -0.385 -9.518 14.460 1.00 82.56 98 LYS A N 1
ATOM 718 C CA . LYS A 1 98 ? 0.234 -9.681 13.127 1.00 82.56 98 LYS A CA 1
ATOM 719 C C . LYS A 1 98 ? 0.244 -11.142 12.684 1.00 82.56 98 LYS A C 1
ATOM 721 O O . LYS A 1 98 ? 1.292 -11.730 12.433 1.00 82.56 98 LYS A O 1
ATOM 726 N N . ASN A 1 99 ? -0.940 -11.738 12.629 1.00 84.62 99 ASN A N 1
ATOM 727 C CA . ASN A 1 99 ? -1.160 -13.132 12.233 1.00 84.62 99 ASN A CA 1
ATOM 728 C C . ASN A 1 99 ? -1.535 -13.287 10.745 1.00 84.62 99 ASN A C 1
ATOM 730 O O . ASN A 1 99 ? -1.917 -14.378 10.330 1.00 84.62 99 ASN A O 1
ATOM 734 N N . GLY A 1 100 ? -1.446 -12.214 9.946 1.00 86.88 100 GLY A N 1
ATOM 735 C CA . GLY A 1 100 ? -1.851 -12.227 8.539 1.00 86.88 100 GLY A CA 1
ATOM 736 C C . GLY A 1 100 ? -3.367 -12.220 8.317 1.00 86.88 100 GLY A C 1
ATOM 737 O O . GLY A 1 100 ? -3.808 -12.616 7.238 1.00 86.88 100 GLY A O 1
ATOM 738 N N . HIS A 1 101 ? -4.157 -11.801 9.314 1.00 90.50 101 HIS A N 1
ATOM 739 C CA . HIS A 1 101 ? -5.598 -11.608 9.162 1.00 90.50 101 HIS A CA 1
ATOM 740 C C . HIS A 1 101 ? -5.922 -10.683 7.969 1.00 90.50 101 HIS A C 1
ATOM 742 O O . HIS A 1 101 ? -5.417 -9.562 7.903 1.00 90.50 101 HIS A O 1
ATOM 748 N N . PRO A 1 102 ? -6.750 -11.129 7.013 1.00 92.94 102 PRO A N 1
ATOM 749 C CA . PRO A 1 102 ? -7.119 -10.296 5.880 1.00 92.94 102 PRO A CA 1
ATOM 750 C C . PRO A 1 102 ? -7.996 -9.124 6.328 1.00 92.94 102 PRO A C 1
ATOM 752 O O . PRO A 1 102 ? -8.991 -9.322 7.019 1.00 92.94 102 PRO A O 1
ATOM 755 N N . LEU A 1 103 ? -7.638 -7.910 5.911 1.00 93.81 103 LEU A N 1
ATOM 756 C CA . LEU A 1 103 ? -8.461 -6.712 6.066 1.00 93.81 103 LEU A CA 1
ATOM 757 C C . LEU A 1 103 ? -8.851 -6.172 4.696 1.00 93.81 103 LEU A C 1
ATOM 759 O O . LEU A 1 103 ? -7.982 -5.930 3.858 1.00 93.81 103 LEU A O 1
ATOM 763 N N . ASN A 1 104 ? -10.140 -5.918 4.489 1.00 95.50 104 ASN A N 1
ATOM 764 C CA . ASN A 1 104 ? -10.596 -5.212 3.301 1.00 95.50 104 ASN A CA 1
ATOM 765 C C . ASN A 1 104 ? -10.322 -3.720 3.485 1.00 95.50 104 ASN A C 1
ATOM 767 O O . ASN A 1 104 ? -10.748 -3.107 4.461 1.00 95.50 104 ASN A O 1
ATOM 771 N N . VAL A 1 105 ? -9.570 -3.124 2.568 1.00 96.31 105 VAL A N 1
ATOM 772 C CA . VAL A 1 105 ? -9.124 -1.734 2.679 1.00 96.31 105 VAL A CA 1
ATOM 77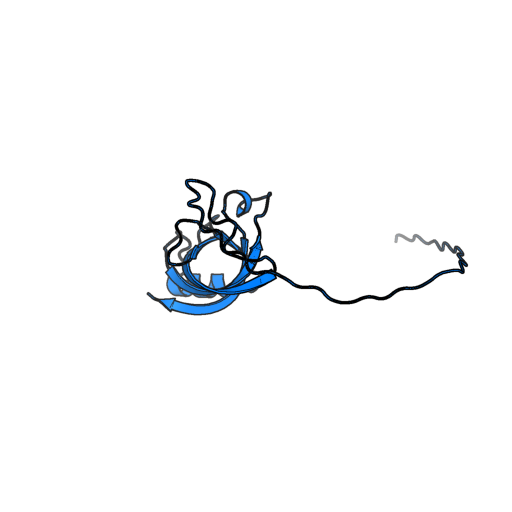3 C C . VAL A 1 105 ? -9.185 -1.032 1.335 1.00 96.31 105 VAL A C 1
ATOM 775 O O . VAL A 1 105 ? -9.029 -1.657 0.287 1.00 96.31 105 VAL A O 1
ATOM 778 N N . THR A 1 106 ? -9.360 0.283 1.379 1.00 97.12 106 THR A N 1
ATOM 779 C CA . THR A 1 106 ? -9.125 1.174 0.243 1.00 97.12 106 THR A CA 1
ATOM 780 C C . THR A 1 106 ? -7.851 1.954 0.524 1.00 97.12 106 THR A C 1
ATOM 782 O O . THR A 1 106 ? -7.750 2.641 1.544 1.00 97.12 106 THR A O 1
ATOM 785 N N . LEU A 1 107 ? -6.862 1.807 -0.352 1.00 96.81 107 LEU A N 1
ATOM 786 C CA . LEU A 1 107 ? -5.543 2.414 -0.222 1.00 96.81 107 LEU A CA 1
ATOM 787 C C . LEU A 1 107 ? -5.237 3.253 -1.452 1.00 96.81 107 LEU A C 1
ATOM 789 O O . LEU A 1 107 ? -5.480 2.829 -2.582 1.00 96.81 107 LEU A O 1
ATOM 793 N N . THR A 1 108 ? -4.590 4.387 -1.231 1.00 97.06 108 THR A N 1
ATOM 794 C CA . THR A 1 108 ? -3.915 5.124 -2.290 1.00 97.06 108 THR A CA 1
ATOM 795 C C . THR A 1 108 ? -2.452 4.683 -2.327 1.00 97.06 108 THR A C 1
ATOM 797 O O . THR A 1 108 ? -1.716 4.811 -1.343 1.00 97.06 108 THR A O 1
ATOM 800 N N . LEU A 1 109 ? -2.044 4.116 -3.461 1.00 96.69 109 LEU A N 1
ATOM 801 C CA . LEU A 1 109 ? -0.778 3.420 -3.673 1.00 96.69 109 LEU A CA 1
ATOM 802 C C . LEU A 1 109 ? -0.095 3.922 -4.944 1.00 96.69 109 LEU A C 1
ATOM 804 O O . LEU A 1 109 ? -0.754 4.176 -5.944 1.00 96.69 109 LEU A O 1
ATOM 808 N N . GLU A 1 110 ? 1.229 4.004 -4.943 1.00 96.81 110 GLU A N 1
ATOM 809 C CA . GLU A 1 110 ? 2.018 4.237 -6.155 1.00 96.81 110 GLU A CA 1
ATOM 810 C C . GLU A 1 110 ? 2.674 2.944 -6.617 1.00 96.81 110 GLU A C 1
ATOM 812 O O . GLU A 1 110 ? 3.309 2.257 -5.820 1.00 96.81 110 GLU A O 1
ATOM 817 N N . TYR A 1 111 ? 2.529 2.598 -7.893 1.00 96.38 111 TYR A N 1
ATOM 818 C CA . TYR A 1 111 ? 3.153 1.390 -8.423 1.00 96.38 111 TYR A CA 1
ATOM 819 C C . TYR A 1 111 ? 4.639 1.621 -8.719 1.00 96.38 111 TYR A C 1
ATOM 821 O O . TYR A 1 111 ? 4.974 2.510 -9.501 1.00 96.38 111 TYR A O 1
ATOM 829 N N . ASP A 1 112 ? 5.528 0.798 -8.159 1.00 95.19 112 ASP A N 1
ATOM 830 C CA . ASP A 1 112 ? 6.978 0.878 -8.405 1.00 95.19 112 ASP A CA 1
ATOM 831 C C . ASP A 1 112 ? 7.515 -0.265 -9.291 1.00 95.19 112 ASP A C 1
ATOM 833 O O . ASP A 1 112 ? 8.708 -0.344 -9.575 1.00 95.19 112 ASP A O 1
ATOM 837 N N . GLY A 1 113 ? 6.636 -1.120 -9.818 1.00 93.69 113 GLY A N 1
ATOM 838 C CA . GLY A 1 113 ? 7.055 -2.258 -10.637 1.00 93.69 113 GLY A CA 1
ATOM 839 C C . GLY A 1 113 ? 7.455 -3.474 -9.807 1.00 93.69 113 GLY A C 1
ATOM 840 O O . GLY A 1 113 ? 7.328 -3.489 -8.584 1.00 93.69 113 GLY A O 1
ATOM 841 N N . GLN A 1 114 ? 7.920 -4.519 -10.486 1.00 93.31 114 GLN A N 1
ATOM 842 C CA . GLN A 1 114 ? 8.456 -5.711 -9.837 1.00 93.31 114 GLN A CA 1
ATOM 843 C C . GLN A 1 114 ? 9.876 -5.455 -9.334 1.00 93.31 114 GLN A C 1
ATOM 845 O O . GLN A 1 114 ? 10.702 -4.872 -10.036 1.00 93.31 114 GLN A O 1
ATOM 850 N N . TRP A 1 115 ? 10.142 -5.875 -8.100 1.00 93.38 115 TRP A N 1
ATOM 851 C CA . TRP A 1 115 ? 11.484 -5.886 -7.530 1.00 93.38 115 TRP A CA 1
ATOM 852 C C . TRP A 1 115 ? 12.091 -7.270 -7.744 1.00 93.38 115 TRP A C 1
ATOM 854 O O . TRP A 1 115 ? 11.375 -8.260 -7.683 1.00 93.38 115 TRP A O 1
ATOM 864 N N . GLU A 1 116 ? 13.393 -7.347 -8.002 1.00 92.38 116 GLU A N 1
ATOM 865 C CA . GLU A 1 116 ? 14.080 -8.623 -8.266 1.00 92.38 116 GLU A CA 1
ATOM 866 C C . GLU A 1 116 ? 14.799 -9.184 -7.027 1.00 92.38 116 GLU A C 1
ATOM 868 O O . GLU A 1 116 ? 15.383 -10.262 -7.090 1.00 92.38 116 GLU A O 1
ATOM 873 N N . ASP A 1 117 ? 14.754 -8.467 -5.899 1.00 89.50 117 ASP A N 1
ATOM 874 C CA . ASP A 1 117 ? 15.454 -8.818 -4.661 1.00 89.50 117 ASP A CA 1
ATOM 875 C C . ASP A 1 117 ? 14.540 -8.748 -3.423 1.00 89.50 117 ASP A C 1
ATOM 877 O O . ASP A 1 117 ? 13.537 -8.022 -3.389 1.00 89.50 117 ASP A O 1
ATOM 881 N N . GLY A 1 118 ? 14.913 -9.505 -2.387 1.00 89.94 118 GLY A N 1
ATOM 882 C CA . GLY A 1 118 ? 14.196 -9.590 -1.115 1.00 89.94 118 GLY A CA 1
ATOM 883 C C . GLY A 1 118 ? 12.821 -10.263 -1.214 1.00 89.94 118 GLY A C 1
ATOM 884 O O . GLY A 1 118 ? 12.487 -10.908 -2.203 1.00 89.94 118 GLY A O 1
ATOM 885 N N . PHE A 1 119 ? 11.992 -10.090 -0.178 1.00 88.12 119 PHE A N 1
ATOM 886 C CA . PHE A 1 119 ? 10.641 -10.675 -0.123 1.00 88.12 119 PHE A 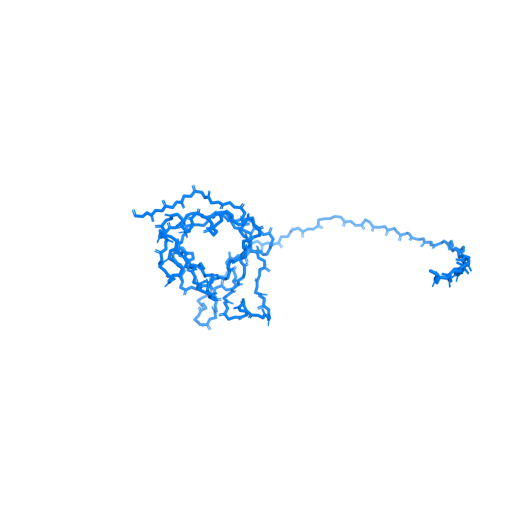CA 1
ATOM 887 C C . PHE A 1 119 ? 9.725 -10.200 -1.258 1.00 88.12 119 PHE A C 1
ATOM 889 O O . PHE A 1 119 ? 8.820 -10.920 -1.659 1.00 88.12 119 PHE A O 1
ATOM 896 N N . ALA A 1 120 ? 9.955 -8.998 -1.794 1.00 91.56 120 ALA A N 1
ATOM 897 C CA . ALA A 1 120 ? 9.145 -8.436 -2.871 1.00 91.56 120 ALA A CA 1
ATOM 898 C C . ALA A 1 120 ? 9.302 -9.192 -4.205 1.00 91.56 120 ALA A C 1
ATOM 900 O O . ALA A 1 120 ? 8.401 -9.121 -5.041 1.00 91.56 120 ALA A O 1
ATOM 901 N N . ALA A 1 121 ? 10.399 -9.939 -4.390 1.00 92.25 121 ALA A N 1
ATOM 902 C CA . ALA A 1 121 ? 10.679 -10.684 -5.618 1.00 92.25 121 ALA A CA 1
ATOM 903 C C . ALA A 1 121 ? 9.677 -11.809 -5.910 1.00 92.25 121 ALA A C 1
ATOM 905 O O . ALA A 1 121 ? 9.485 -12.184 -7.066 1.00 92.25 121 ALA A O 1
ATOM 906 N N . GLU A 1 122 ? 8.998 -12.315 -4.879 1.00 91.25 122 GLU A N 1
ATOM 907 C CA . GLU A 1 122 ? 8.001 -13.385 -4.998 1.00 91.25 122 GLU A CA 1
ATOM 908 C C . GLU A 1 122 ? 6.593 -12.874 -5.371 1.00 91.25 122 GLU A C 1
ATOM 910 O O . GLU A 1 122 ? 5.652 -13.661 -5.474 1.00 91.25 122 GLU A O 1
ATOM 915 N N . TYR A 1 123 ? 6.430 -11.563 -5.582 1.00 93.81 123 TYR A N 1
ATOM 916 C CA . TYR A 1 123 ? 5.146 -10.916 -5.860 1.00 93.81 123 TYR A CA 1
ATOM 917 C C . TYR A 1 123 ? 5.070 -10.387 -7.298 1.00 93.81 123 TYR A C 1
ATOM 919 O O . TYR A 1 123 ? 6.083 -10.134 -7.948 1.00 93.81 123 TYR A O 1
ATOM 927 N N . ALA A 1 124 ? 3.846 -10.155 -7.789 1.00 93.44 124 ALA A N 1
ATOM 928 C CA . ALA A 1 124 ? 3.613 -9.618 -9.136 1.00 93.44 124 ALA A CA 1
ATOM 929 C C . ALA A 1 124 ? 4.129 -8.175 -9.308 1.00 93.44 124 ALA A C 1
ATOM 931 O O . ALA A 1 124 ? 4.354 -7.696 -10.419 1.00 93.44 124 ALA A O 1
ATOM 932 N N . GLY A 1 125 ? 4.310 -7.461 -8.199 1.00 94.31 125 GLY A N 1
ATOM 933 C CA . GLY A 1 125 ? 4.918 -6.145 -8.175 1.00 94.31 125 GLY A CA 1
ATOM 934 C C . GLY A 1 125 ? 4.860 -5.501 -6.800 1.00 94.31 125 GLY A C 1
ATOM 935 O O . GLY A 1 125 ? 4.269 -6.044 -5.866 1.00 94.31 125 GLY A O 1
ATOM 936 N N . THR A 1 126 ? 5.445 -4.314 -6.709 1.00 95.75 126 THR A N 1
ATOM 937 C CA . THR A 1 126 ? 5.550 -3.531 -5.484 1.00 95.75 126 THR A CA 1
ATOM 938 C C . THR A 1 126 ? 4.711 -2.264 -5.582 1.00 95.75 126 THR A C 1
ATOM 940 O O . THR A 1 126 ? 4.762 -1.524 -6.568 1.00 95.75 126 THR A O 1
ATOM 943 N N . PHE A 1 127 ? 3.969 -1.991 -4.516 1.00 96.44 127 PHE A N 1
ATOM 944 C CA . PHE A 1 127 ? 3.269 -0.741 -4.282 1.00 96.44 127 PHE A CA 1
ATOM 945 C C . PHE A 1 127 ? 3.898 0.023 -3.122 1.00 96.44 127 PHE A C 1
ATOM 947 O O . PHE A 1 127 ? 4.182 -0.532 -2.059 1.00 96.44 127 PHE A O 1
ATOM 954 N N . LEU A 1 128 ? 4.052 1.327 -3.307 1.00 96.44 128 LEU A N 1
ATOM 955 C CA . LEU A 1 128 ? 4.424 2.265 -2.262 1.00 96.44 128 LEU A CA 1
ATOM 956 C C . LEU A 1 128 ? 3.148 2.842 -1.656 1.00 96.44 128 LEU A C 1
ATOM 958 O O . LEU A 1 128 ? 2.334 3.452 -2.352 1.00 96.44 128 LEU A O 1
ATOM 962 N N . PHE A 1 129 ? 2.969 2.657 -0.354 1.00 96.94 129 PHE A N 1
ATOM 963 C CA . PHE A 1 129 ? 1.831 3.209 0.365 1.00 96.94 129 PHE A CA 1
ATOM 964 C C . PHE A 1 129 ? 1.905 4.741 0.412 1.00 96.94 129 PHE A C 1
ATOM 966 O O . PHE A 1 129 ? 2.933 5.311 0.790 1.00 96.94 129 PHE A O 1
ATOM 973 N N . ARG A 1 130 ? 0.808 5.409 0.028 1.00 95.81 130 ARG A N 1
ATOM 974 C CA . ARG A 1 130 ? 0.669 6.871 0.100 1.00 95.81 130 ARG A CA 1
ATOM 975 C C . ARG A 1 130 ? -0.311 7.288 1.191 1.00 95.81 130 ARG A C 1
ATOM 977 O O . ARG A 1 130 ? 0.051 8.104 2.034 1.00 95.81 130 ARG A O 1
ATOM 984 N N . SER A 1 131 ? -1.517 6.725 1.198 1.00 96.00 131 SER A N 1
ATOM 985 C CA . SER A 1 131 ? -2.521 6.998 2.231 1.00 96.00 131 SER A CA 1
ATOM 986 C C . SER A 1 131 ? -3.537 5.868 2.363 1.00 96.00 131 SER A C 1
ATOM 988 O O . SER A 1 131 ? -3.737 5.069 1.449 1.00 96.00 131 SER A O 1
ATOM 990 N N . LEU A 1 132 ? -4.173 5.806 3.532 1.00 95.44 132 LEU A N 1
ATOM 991 C CA . LEU A 1 132 ? -5.284 4.907 3.827 1.00 95.44 132 LEU A CA 1
ATOM 992 C C . LEU A 1 132 ? -6.586 5.695 3.682 1.00 95.44 132 LEU A C 1
ATOM 994 O O . LEU A 1 132 ? -6.769 6.682 4.392 1.00 95.44 132 LEU A O 1
ATOM 998 N N . ASP A 1 133 ? -7.471 5.243 2.799 1.00 95.31 133 ASP A N 1
ATOM 999 C CA . ASP A 1 133 ? -8.770 5.872 2.565 1.00 95.31 133 ASP A CA 1
ATOM 1000 C C . ASP A 1 133 ? -9.840 5.286 3.497 1.00 95.31 133 ASP A C 1
ATOM 1002 O O . ASP A 1 133 ? -10.520 6.022 4.211 1.00 95.31 133 ASP A O 1
ATOM 1006 N N . SER A 1 134 ? -9.969 3.956 3.545 1.00 94.62 134 SER A N 1
ATOM 1007 C CA . SER A 1 134 ? -10.948 3.280 4.407 1.00 94.62 134 SER A CA 1
ATOM 1008 C C . SER A 1 134 ? -10.523 1.860 4.784 1.00 94.62 134 SER A C 1
ATOM 1010 O O . SER A 1 134 ? -9.771 1.213 4.057 1.00 94.62 134 SER A O 1
ATOM 1012 N N . ILE A 1 135 ? -11.041 1.364 5.910 1.00 93.38 135 ILE A N 1
ATOM 1013 C CA . ILE A 1 135 ? -10.987 -0.050 6.310 1.00 93.38 135 ILE A CA 1
ATOM 1014 C C . ILE A 1 135 ? -12.432 -0.532 6.432 1.00 93.38 135 ILE A C 1
ATOM 1016 O O . ILE A 1 135 ? -13.227 0.115 7.111 1.00 93.38 135 ILE A O 1
ATOM 1020 N N . ASP A 1 136 ? -12.746 -1.637 5.769 1.00 87.81 136 ASP A N 1
ATOM 1021 C CA . ASP A 1 136 ? -14.038 -2.318 5.803 1.00 87.81 136 ASP A CA 1
ATOM 1022 C C . ASP A 1 136 ? -13.865 -3.604 6.632 1.00 87.81 136 ASP A C 1
ATOM 1024 O O . ASP A 1 136 ? -13.040 -4.459 6.293 1.00 87.81 136 ASP A O 1
ATOM 1028 N N . GLN A 1 137 ? -14.554 -3.682 7.775 1.00 66.25 137 GLN A N 1
ATOM 1029 C CA . GLN A 1 137 ? -14.510 -4.805 8.722 1.00 66.25 137 GLN A CA 1
ATOM 1030 C C . GLN A 1 137 ? -15.882 -5.451 8.862 1.00 66.25 137 GLN A C 1
ATOM 1032 O O . GLN A 1 137 ? -16.869 -4.690 8.983 1.00 66.25 137 GLN A O 1
#

Secondary structure (DSSP, 8-state):
---------------------------------------SS-STTSS-TT-EEEEEEEEEEBSS-EEEEETT----EEEE-SSSHHHHHHHHHHTT--B---EEEEEEEEEEE--SSSGGGGSS-EEEEEEEEEEE-

Organism: NCBI:txid2838766

Sequence (137 aa):
MILLLCSLCACGGRGNGKSGSSIQPSESPKHTVESRLATHAGEAGRFSRGTVYTLQGELRIGHEVRSFVPAGSREAYWIVDTTGQLCAAYDRATGGQKNGHPLNVTLTLEYDGQWEDGFAAEYAGTFLFRSLDSIDQ

Foldseek 3Di:
DDDDDDDDDDDDDDDDDDDDDDDDDDDDDDDDDDDDDDDDDAPLPPADAQDKDWFWFKFWFAPQDTWTAGPPGPFIAHEDEPPCPVVVVVCVVVVNDNPRDIWTFTFTWGWHGQDCDDPRNVGRGYTYGDDTDDIDD

pLDDT: mean 77.01, std 22.81, range [34.22, 97.12]

Radius of gyration: 24.16 Å; chains: 1; bounding box: 61×43×56 Å